Protein AF-A0A4Y2PMX6-F1 (afdb_monomer_lite)

Radius of gyration: 25.83 Å; chains: 1; bounding box: 63×70×37 Å

Sequence (85 aa):
MANYTNAELADMLLAYGAADCSGPSAQRLYAERYPVRRTPSHNFFSRLHRRLAETGSFQRSAMNRERSPRTLDIERESATSGTGV

InterPro domains:
  IPR032135 Helix-turn-helix domain (DUF4817) [PF16087] (7-58)

pLDDT: mean 80.11, std 19.02, range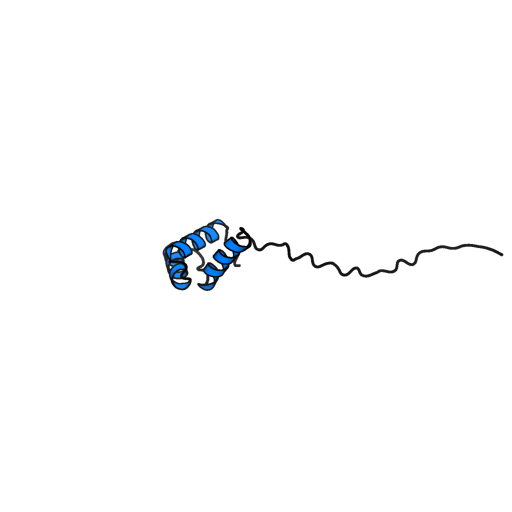 [46.69, 97.06]

Foldseek 3Di:
DPPDDPVLLVLLLVLCVVQVNFLVSSQVSSCVVCVPDDRDHSVVNVVSVVCCVVPVDSDDPPVPPPPPPPPPPPPPPDDDDDDDD

Secondary structure (DSSP, 8-state):
--S--HHHHHHHHHHHHHTTT-HHHHHHHHHHH-TTSPPPPHHHHHHHHHHHHHHS-SSPP--S---------------------

Structure (mmCIF, N/CA/C/O backbone):
data_AF-A0A4Y2PMX6-F1
#
_entry.id   AF-A0A4Y2PMX6-F1
#
loop_
_atom_site.group_PDB
_atom_site.id
_atom_site.type_symbol
_atom_site.label_atom_id
_atom_site.label_alt_id
_atom_site.label_comp_id
_atom_site.label_asym_id
_atom_site.label_entity_id
_atom_site.label_seq_id
_atom_site.pdbx_PDB_ins_code
_atom_site.Cartn_x
_atom_site.Cartn_y
_atom_site.Cartn_z
_atom_site.occupancy
_atom_site.B_iso_or_equiv
_atom_site.auth_seq_id
_atom_site.auth_comp_id
_atom_site.auth_asym_id
_atom_site.auth_atom_id
_atom_site.pdbx_PDB_model_num
ATOM 1 N N . MET A 1 1 ? 2.419 10.598 -2.189 1.00 57.28 1 MET A N 1
ATOM 2 C CA . MET A 1 1 ? 1.956 9.355 -1.547 1.00 57.28 1 MET A CA 1
ATOM 3 C C . MET A 1 1 ? 2.046 9.642 -0.072 1.00 57.28 1 MET A C 1
ATOM 5 O O . MET A 1 1 ? 2.966 10.361 0.294 1.00 57.28 1 MET A O 1
ATOM 9 N N . ALA A 1 2 ? 1.058 9.233 0.719 1.00 60.53 2 ALA A N 1
ATOM 10 C CA . ALA A 1 2 ? 1.148 9.437 2.159 1.00 60.53 2 ALA A CA 1
ATOM 11 C C . ALA A 1 2 ? 2.425 8.771 2.696 1.00 60.53 2 ALA A C 1
ATOM 13 O O . ALA A 1 2 ? 2.984 7.912 2.010 1.00 60.53 2 ALA A O 1
ATOM 14 N N . ASN A 1 3 ? 2.885 9.209 3.866 1.00 81.19 3 ASN A N 1
ATOM 15 C CA . ASN A 1 3 ? 4.088 8.717 4.536 1.00 81.19 3 ASN A CA 1
ATOM 16 C C . ASN A 1 3 ? 3.882 7.263 4.996 1.00 81.19 3 ASN A C 1
ATOM 18 O O . ASN A 1 3 ? 3.743 7.001 6.183 1.00 81.19 3 ASN A O 1
ATOM 22 N N . TYR A 1 4 ? 3.785 6.342 4.042 1.0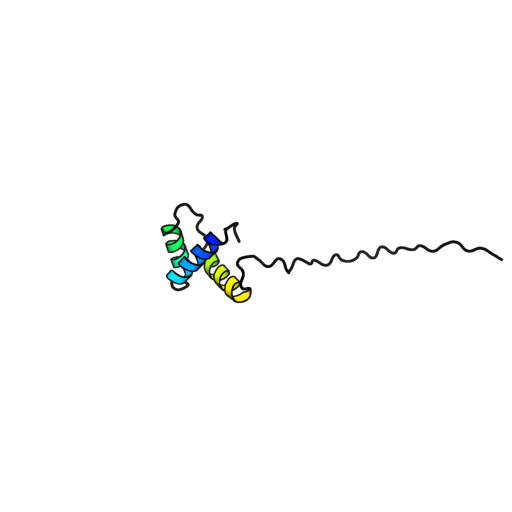0 88.75 4 TYR A N 1
ATOM 23 C CA . TYR A 1 4 ? 3.745 4.910 4.270 1.00 88.75 4 TYR A CA 1
ATOM 24 C C . TYR A 1 4 ? 5.169 4.375 4.237 1.00 88.75 4 TYR A C 1
ATOM 26 O O . TYR A 1 4 ? 5.983 4.778 3.401 1.00 88.75 4 TYR A O 1
ATOM 34 N N . THR A 1 5 ? 5.455 3.457 5.144 1.00 90.44 5 THR A N 1
ATOM 35 C CA . THR A 1 5 ? 6.706 2.702 5.155 1.00 90.44 5 THR A CA 1
ATOM 36 C C . THR A 1 5 ? 6.754 1.726 3.977 1.00 90.44 5 THR A C 1
ATOM 38 O O . THR A 1 5 ? 5.721 1.317 3.449 1.00 90.44 5 THR A O 1
ATOM 41 N N . ASN A 1 6 ? 7.953 1.296 3.572 1.00 90.56 6 ASN A N 1
ATOM 42 C CA . ASN A 1 6 ? 8.082 0.278 2.520 1.00 90.56 6 ASN A CA 1
ATOM 43 C C . ASN A 1 6 ? 7.357 -1.030 2.888 1.00 90.56 6 ASN A C 1
ATOM 45 O O . ASN A 1 6 ? 6.800 -1.673 2.005 1.00 90.56 6 ASN A O 1
ATOM 49 N N . ALA A 1 7 ? 7.315 -1.387 4.178 1.00 92.44 7 ALA A N 1
ATOM 50 C CA . ALA A 1 7 ? 6.564 -2.542 4.665 1.00 92.44 7 ALA A CA 1
ATOM 51 C C . ALA A 1 7 ? 5.056 -2.384 4.413 1.00 92.44 7 ALA A C 1
ATOM 53 O O . ALA A 1 7 ? 4.431 -3.271 3.842 1.00 92.44 7 ALA A O 1
ATOM 54 N N . GLU A 1 8 ? 4.485 -1.222 4.740 1.00 93.38 8 GLU A N 1
ATOM 55 C CA . GLU A 1 8 ? 3.076 -0.934 4.447 1.00 93.38 8 GLU A CA 1
ATOM 56 C C . GLU A 1 8 ? 2.783 -0.939 2.945 1.00 93.38 8 GLU A C 1
ATOM 58 O O . GLU A 1 8 ? 1.750 -1.450 2.524 1.00 93.38 8 GLU A O 1
ATOM 63 N N . LEU A 1 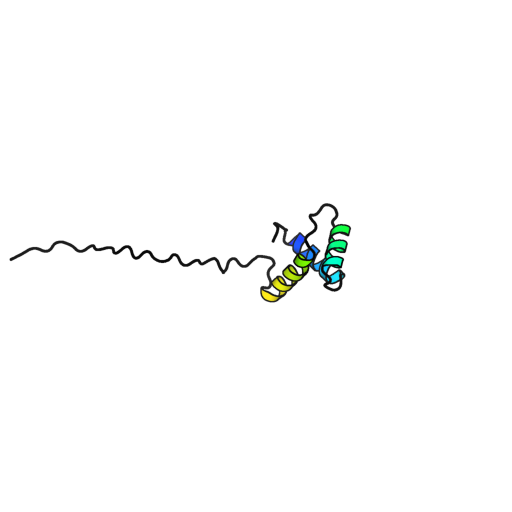9 ? 3.688 -0.407 2.121 1.00 93.62 9 LEU A N 1
ATOM 64 C CA . LEU A 1 9 ? 3.529 -0.426 0.665 1.00 93.62 9 LEU A CA 1
ATOM 65 C C . LEU A 1 9 ? 3.577 -1.854 0.101 1.00 93.62 9 LEU A C 1
ATOM 67 O O . LEU A 1 9 ? 2.797 -2.174 -0.797 1.00 93.62 9 LEU A O 1
ATOM 71 N N . ALA A 1 10 ? 4.440 -2.718 0.638 1.00 94.56 10 ALA A N 1
ATOM 72 C CA . ALA A 1 10 ? 4.487 -4.131 0.272 1.00 94.56 10 ALA A CA 1
ATOM 73 C C . ALA A 1 10 ? 3.196 -4.861 0.679 1.00 94.56 10 ALA A C 1
ATOM 75 O O . ALA A 1 10 ? 2.597 -5.552 -0.146 1.00 94.56 10 ALA A O 1
ATOM 76 N N . ASP A 1 11 ? 2.715 -4.637 1.904 1.00 95.81 11 ASP A N 1
ATOM 77 C CA . ASP A 1 11 ? 1.453 -5.198 2.399 1.00 95.81 11 ASP A CA 1
ATOM 78 C C . ASP A 1 11 ? 0.252 -4.754 1.541 1.00 95.81 11 ASP A C 1
ATOM 80 O O . ASP A 1 11 ? -0.638 -5.551 1.234 1.00 95.81 11 ASP A O 1
ATOM 84 N N . MET A 1 12 ? 0.235 -3.492 1.099 1.00 95.25 12 MET A N 1
ATOM 85 C CA . MET A 1 12 ? -0.785 -2.973 0.181 1.00 95.25 12 MET A CA 1
ATOM 86 C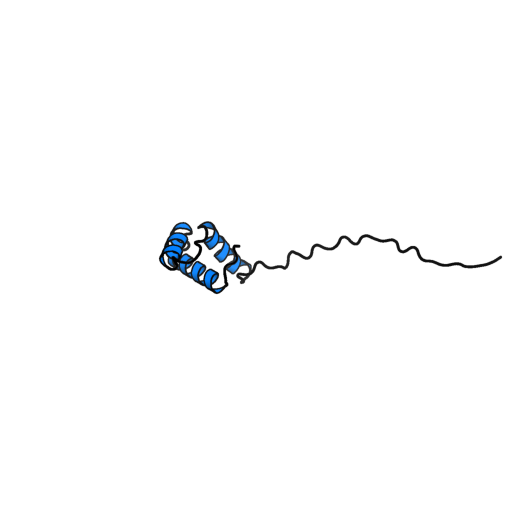 C . MET A 1 12 ? -0.729 -3.646 -1.192 1.00 95.25 12 MET A C 1
ATOM 88 O O . MET A 1 12 ? -1.776 -3.949 -1.762 1.00 95.25 12 MET A O 1
ATOM 92 N N . LEU A 1 13 ? 0.467 -3.886 -1.734 1.00 95.31 13 LEU A N 1
ATOM 93 C CA . LEU A 1 13 ? 0.633 -4.597 -3.005 1.00 95.31 13 LEU A CA 1
ATOM 94 C C . LEU A 1 13 ? 0.175 -6.049 -2.904 1.00 95.31 13 LEU A C 1
ATOM 96 O O . LEU A 1 13 ? -0.478 -6.543 -3.820 1.00 95.31 13 LEU A O 1
ATOM 100 N N . LEU A 1 14 ? 0.462 -6.704 -1.778 1.00 96.31 14 LEU A N 1
ATOM 101 C CA . LEU A 1 14 ? -0.000 -8.060 -1.510 1.00 96.31 14 LEU A CA 1
ATOM 102 C C . LEU A 1 14 ? -1.533 -8.118 -1.441 1.00 96.31 14 LEU A C 1
ATOM 104 O O . LEU A 1 14 ? -2.138 -8.993 -2.054 1.00 96.31 14 LEU A O 1
ATOM 108 N N . ALA A 1 15 ? -2.166 -7.156 -0.761 1.00 96.56 15 ALA A N 1
ATOM 109 C CA . ALA A 1 15 ? -3.624 -7.034 -0.729 1.00 96.56 15 ALA A CA 1
ATOM 110 C C . ALA A 1 15 ? -4.222 -6.758 -2.120 1.00 96.56 15 ALA A C 1
ATOM 112 O O . ALA A 1 15 ? -5.280 -7.285 -2.447 1.00 96.56 15 ALA A O 1
ATOM 113 N N . TYR A 1 16 ? -3.540 -5.965 -2.951 1.00 96.88 16 TYR A N 1
ATOM 114 C CA . TYR A 1 16 ? -3.963 -5.694 -4.326 1.00 96.88 16 TYR A CA 1
ATOM 115 C C . TYR A 1 16 ? -3.870 -6.923 -5.232 1.00 96.88 16 TYR A C 1
ATOM 117 O O . TYR A 1 16 ? -4.797 -7.180 -5.996 1.00 96.88 16 TYR A O 1
ATOM 125 N N . GLY A 1 17 ? -2.794 -7.703 -5.109 1.00 96.19 17 GLY A N 1
ATOM 126 C CA . GLY A 1 17 ? -2.642 -8.969 -5.824 1.00 96.19 17 GLY A CA 1
ATOM 127 C C . GLY A 1 17 ? -3.682 -10.008 -5.398 1.00 96.19 17 GLY A C 1
ATOM 128 O O . GLY A 1 17 ? -4.293 -10.637 -6.251 1.00 96.19 17 GLY A O 1
ATOM 129 N N . ALA A 1 18 ? -3.951 -10.127 -4.093 1.00 96.81 18 ALA A N 1
ATOM 130 C CA . ALA A 1 18 ? -4.978 -11.028 -3.558 1.00 96.81 18 ALA A CA 1
ATOM 131 C C . ALA A 1 18 ? -6.414 -10.638 -3.952 1.00 96.81 18 ALA A C 1
ATOM 133 O O . ALA A 1 18 ? -7.330 -11.442 -3.820 1.00 96.81 18 ALA A O 1
ATOM 134 N N . ALA A 1 19 ? -6.609 -9.401 -4.407 1.00 96.38 19 ALA A N 1
ATOM 135 C CA . ALA A 1 19 ? -7.891 -8.856 -4.825 1.00 96.38 19 ALA A CA 1
ATOM 136 C C . ALA A 1 19 ? -8.049 -8.810 -6.356 1.00 96.38 19 ALA A C 1
ATOM 138 O O . ALA A 1 19 ? -8.795 -7.968 -6.856 1.00 96.38 19 ALA A O 1
ATOM 139 N N . ASP A 1 20 ? -7.306 -9.639 -7.097 1.00 95.38 20 ASP A N 1
ATOM 140 C CA . ASP A 1 20 ? -7.325 -9.699 -8.567 1.00 95.38 20 ASP A CA 1
ATOM 141 C C . ASP A 1 20 ? -7.096 -8.329 -9.228 1.00 95.38 20 ASP A C 1
ATOM 143 O O . ASP A 1 20 ? -7.730 -7.964 -10.219 1.00 95.38 20 ASP A O 1
ATOM 147 N N . CYS A 1 21 ? -6.208 -7.518 -8.642 1.00 93.56 21 CYS A N 1
ATOM 148 C CA . CYS A 1 21 ? -5.931 -6.148 -9.079 1.00 93.56 21 CYS A CA 1
ATOM 149 C C . CYS A 1 21 ? -7.162 -5.211 -9.063 1.00 93.56 21 CYS A C 1
ATOM 151 O O . CYS A 1 21 ? -7.176 -4.177 -9.736 1.00 93.56 21 CYS A O 1
ATOM 153 N N . SER A 1 22 ? -8.189 -5.516 -8.264 1.00 96.00 22 SER A N 1
ATOM 154 C CA . SER A 1 22 ? -9.339 -4.637 -8.042 1.00 96.00 22 SER A CA 1
ATOM 155 C C . SER A 1 22 ? -9.072 -3.668 -6.891 1.00 96.00 22 SER A C 1
ATOM 157 O O . SER A 1 22 ? -8.943 -4.062 -5.733 1.00 96.00 22 SER A O 1
ATOM 159 N N . GLY A 1 23 ? -9.030 -2.365 -7.185 1.00 95.19 23 GLY A N 1
ATOM 160 C CA . GLY A 1 23 ? -8.791 -1.319 -6.181 1.00 95.19 23 GLY A CA 1
ATOM 161 C C . GLY A 1 23 ? -9.793 -1.320 -5.011 1.00 95.19 23 GLY A C 1
ATOM 162 O O . GLY A 1 23 ? -9.354 -1.281 -3.861 1.00 95.19 23 GLY A O 1
ATOM 163 N N . PRO A 1 24 ? -11.120 -1.351 -5.254 1.00 96.38 24 PRO A N 1
ATOM 164 C CA . PRO A 1 24 ? -12.116 -1.387 -4.181 1.00 96.38 24 PRO A CA 1
ATOM 165 C C . PRO A 1 24 ? -12.010 -2.642 -3.307 1.00 96.38 24 PRO A C 1
ATOM 167 O O . PRO A 1 24 ? -12.053 -2.544 -2.080 1.00 96.38 24 PRO A O 1
ATOM 170 N N . SER A 1 25 ? -11.811 -3.807 -3.929 1.00 97.00 25 SER A N 1
ATOM 171 C CA . SER A 1 25 ? -11.646 -5.074 -3.212 1.00 97.00 25 SER A CA 1
ATOM 172 C C . SER A 1 25 ? -10.358 -5.079 -2.385 1.00 97.00 25 SER A C 1
ATOM 174 O O . SER A 1 25 ? -10.384 -5.435 -1.210 1.00 97.00 25 SER A O 1
ATOM 176 N N . ALA A 1 26 ? -9.253 -4.582 -2.947 1.00 97.06 26 ALA A N 1
ATOM 177 C CA . ALA A 1 26 ? -7.976 -4.443 -2.253 1.00 97.06 26 ALA A CA 1
ATOM 178 C C . ALA A 1 26 ? -8.067 -3.499 -1.051 1.00 97.06 26 ALA A C 1
ATOM 180 O O . ALA A 1 26 ? -7.501 -3.776 0.003 1.00 97.06 26 ALA A O 1
ATOM 181 N N . GLN A 1 27 ? -8.805 -2.394 -1.190 1.00 96.50 27 GLN A N 1
ATOM 182 C CA . GLN A 1 27 ? -9.027 -1.448 -0.102 1.00 96.50 27 GLN A CA 1
ATOM 183 C C . GLN A 1 27 ? -9.738 -2.115 1.078 1.00 96.50 27 GLN A C 1
ATOM 185 O O . GLN A 1 27 ? -9.320 -1.937 2.223 1.00 96.50 27 GLN A O 1
ATOM 190 N N . ARG A 1 28 ? -10.795 -2.883 0.795 1.00 96.38 28 ARG A N 1
ATOM 191 C CA . ARG A 1 28 ? -11.540 -3.627 1.813 1.00 96.38 28 ARG A CA 1
ATOM 192 C C . ARG A 1 28 ? -10.662 -4.687 2.477 1.00 96.38 28 ARG A C 1
ATOM 194 O O . ARG A 1 28 ? -10.552 -4.691 3.697 1.00 96.38 28 ARG A O 1
ATOM 201 N N . LEU A 1 29 ? -9.970 -5.498 1.679 1.00 96.75 29 LEU A N 1
ATOM 202 C CA . LEU A 1 29 ? -9.084 -6.556 2.166 1.00 96.75 29 LEU A CA 1
ATOM 203 C C . LEU A 1 29 ? -7.954 -5.983 3.036 1.00 96.75 29 LEU A C 1
ATOM 205 O O . LEU A 1 29 ? -7.673 -6.496 4.117 1.00 96.75 29 LEU A O 1
ATOM 209 N N . TYR A 1 30 ? -7.338 -4.875 2.617 1.00 96.69 30 TYR A N 1
ATOM 210 C CA . TYR A 1 30 ? -6.294 -4.209 3.396 1.00 96.69 30 TYR A CA 1
ATOM 211 C C . TYR A 1 30 ? -6.823 -3.662 4.730 1.00 96.69 30 TYR A C 1
ATOM 213 O O . TYR A 1 30 ? -6.159 -3.816 5.754 1.00 96.69 30 TYR A O 1
ATOM 221 N N . ALA A 1 31 ? -8.014 -3.054 4.739 1.00 95.94 31 ALA A N 1
ATOM 222 C CA . ALA A 1 31 ? -8.640 -2.547 5.961 1.00 95.94 31 ALA A CA 1
ATOM 223 C C . ALA A 1 31 ? -9.011 -3.674 6.941 1.00 95.94 31 ALA A C 1
ATOM 225 O O . ALA A 1 31 ? -8.811 -3.527 8.143 1.00 95.94 31 ALA A O 1
ATOM 226 N N . GLU A 1 32 ? -9.503 -4.804 6.428 1.00 95.81 32 GLU A N 1
ATOM 227 C CA . GLU A 1 32 ? -9.813 -5.996 7.226 1.00 95.81 32 GLU A CA 1
ATOM 228 C C . GLU A 1 32 ? -8.541 -6.618 7.826 1.00 95.81 32 GLU A C 1
ATOM 230 O O . GLU A 1 32 ? -8.531 -7.027 8.986 1.00 95.81 32 GLU A O 1
ATOM 235 N N . ARG A 1 33 ? -7.439 -6.646 7.064 1.00 95.50 33 ARG A N 1
ATOM 236 C CA . ARG A 1 33 ? -6.167 -7.243 7.497 1.00 95.50 33 ARG A CA 1
ATOM 237 C C . ARG A 1 33 ? -5.374 -6.363 8.466 1.00 95.50 33 ARG A C 1
ATOM 239 O O . ARG A 1 33 ? -4.662 -6.887 9.320 1.00 95.50 33 ARG A O 1
ATOM 246 N N . TYR A 1 34 ? -5.483 -5.041 8.340 1.00 94.69 34 TYR A N 1
ATOM 247 C CA . TYR A 1 34 ? -4.735 -4.074 9.148 1.00 94.69 34 TYR A CA 1
ATOM 248 C C . TYR A 1 34 ? -5.652 -2.983 9.727 1.00 94.69 34 TYR A C 1
ATOM 250 O O . TYR A 1 34 ? -5.521 -1.814 9.358 1.00 94.69 34 TYR A O 1
ATOM 258 N N . PRO A 1 35 ? -6.537 -3.317 10.683 1.00 91.75 35 PRO A N 1
ATOM 259 C CA . PRO A 1 35 ? -7.564 -2.395 11.180 1.00 91.75 35 PRO A CA 1
ATOM 260 C C . PRO A 1 35 ? -7.006 -1.157 11.902 1.00 91.75 35 PRO A C 1
ATOM 262 O O . PRO A 1 35 ? -7.667 -0.127 11.966 1.00 91.75 35 PRO A O 1
ATOM 265 N N . VAL A 1 36 ? -5.782 -1.235 12.436 1.00 94.06 36 VAL A N 1
ATOM 266 C CA . VAL A 1 36 ? -5.112 -0.114 13.126 1.00 94.06 36 VAL A CA 1
ATOM 267 C C . VAL A 1 36 ? -4.435 0.846 12.135 1.00 94.06 36 VAL A C 1
ATOM 269 O O . VAL A 1 36 ? -4.121 1.985 12.477 1.00 94.06 36 VAL A O 1
ATOM 272 N N . ARG A 1 37 ? -4.182 0.409 10.894 1.00 91.12 37 ARG A N 1
ATOM 273 C CA . ARG A 1 37 ? -3.446 1.200 9.900 1.00 91.12 37 ARG A CA 1
ATOM 274 C C . ARG A 1 37 ? -4.382 2.095 9.098 1.00 91.12 37 ARG A C 1
ATOM 276 O O . ARG A 1 37 ? -5.558 1.811 8.900 1.00 91.12 37 ARG A O 1
ATOM 283 N N . ARG A 1 38 ? -3.825 3.179 8.551 1.00 91.19 38 ARG A N 1
ATOM 284 C CA . ARG A 1 38 ? -4.574 4.076 7.668 1.00 91.19 38 ARG A CA 1
ATOM 285 C C . ARG A 1 38 ? -4.856 3.408 6.323 1.00 91.19 38 ARG A C 1
ATOM 287 O O . ARG A 1 38 ? -3.939 3.203 5.525 1.00 91.19 38 ARG A O 1
ATOM 294 N N . THR A 1 39 ? -6.134 3.206 6.024 1.00 91.81 39 THR A N 1
ATOM 295 C CA . THR A 1 39 ? -6.595 2.681 4.736 1.00 91.81 39 THR A CA 1
ATOM 296 C C . THR A 1 39 ? -6.336 3.679 3.596 1.00 91.81 39 THR A C 1
ATOM 298 O O . THR A 1 39 ? -6.801 4.823 3.660 1.00 91.81 39 THR A O 1
ATOM 301 N N . PRO A 1 40 ? -5.590 3.293 2.546 1.00 90.88 40 PRO A N 1
ATOM 302 C CA . PRO A 1 40 ? -5.403 4.123 1.361 1.00 90.88 40 PRO A CA 1
ATOM 303 C C . PRO A 1 40 ? -6.668 4.132 0.482 1.00 90.88 40 PRO A C 1
ATOM 305 O O . PRO A 1 40 ? -7.554 3.293 0.625 1.00 90.88 40 PRO A O 1
ATOM 308 N N . SER A 1 41 ? -6.760 5.070 -0.463 1.00 93.38 41 SER A N 1
ATOM 309 C CA . SER A 1 41 ? -7.860 5.077 -1.439 1.00 93.38 41 SER A CA 1
ATOM 310 C C . SER A 1 41 ? -7.714 3.951 -2.468 1.00 93.38 41 SER A C 1
ATOM 312 O O . SER A 1 41 ? -6.596 3.578 -2.812 1.00 93.38 41 SER A O 1
ATOM 314 N N . HIS A 1 42 ? -8.817 3.458 -3.041 1.00 93.44 42 HIS A N 1
ATOM 315 C CA . HIS A 1 42 ? -8.780 2.401 -4.068 1.00 93.44 42 HIS A CA 1
ATOM 316 C C . HIS A 1 42 ? -7.845 2.713 -5.258 1.00 93.44 42 HIS A C 1
ATOM 318 O O . HIS A 1 42 ? -7.154 1.832 -5.760 1.00 93.44 42 HIS A O 1
ATOM 324 N N . ASN A 1 43 ? -7.755 3.982 -5.678 1.00 93.94 43 ASN A N 1
ATOM 325 C CA . ASN A 1 43 ? -6.854 4.427 -6.754 1.00 93.94 43 ASN A CA 1
ATOM 326 C C . ASN A 1 43 ? -5.367 4.398 -6.369 1.00 93.94 43 ASN A C 1
ATOM 328 O O . ASN A 1 43 ? -4.494 4.545 -7.224 1.00 93.94 43 ASN A O 1
ATOM 332 N N . PHE A 1 44 ? -5.052 4.297 -5.080 1.00 93.56 44 PHE A N 1
ATOM 333 C CA . PHE A 1 44 ? -3.675 4.248 -4.614 1.00 93.56 44 PHE A CA 1
ATOM 334 C C . PHE A 1 44 ? -2.992 2.948 -5.036 1.00 93.56 44 PHE A C 1
ATOM 336 O O . PHE A 1 44 ? -1.848 2.995 -5.479 1.00 93.56 44 PHE A O 1
ATOM 343 N N . PHE A 1 45 ? -3.698 1.820 -4.957 1.00 94.56 45 PHE A N 1
ATOM 344 C CA . PHE A 1 45 ? -3.146 0.502 -5.257 1.00 94.56 45 PHE A CA 1
ATOM 345 C C . PHE A 1 45 ? -2.712 0.369 -6.720 1.00 94.56 45 PHE A C 1
ATOM 347 O O . PHE A 1 45 ? -1.576 -0.014 -6.997 1.00 94.56 45 PHE A O 1
ATOM 354 N N . SER A 1 46 ? -3.559 0.794 -7.660 1.00 94.62 46 SER A N 1
ATOM 355 C CA . SER A 1 46 ? -3.225 0.779 -9.089 1.00 94.62 46 SER A CA 1
ATOM 356 C C . SER A 1 46 ? -2.037 1.692 -9.410 1.00 94.62 46 SER A C 1
ATOM 358 O O . SER A 1 46 ? -1.142 1.320 -10.167 1.00 94.62 46 SER A O 1
ATOM 360 N N . ARG A 1 47 ? -1.966 2.873 -8.780 1.00 92.88 47 ARG A N 1
ATOM 361 C CA . ARG A 1 47 ? -0.822 3.794 -8.908 1.00 92.88 47 ARG A CA 1
ATOM 362 C C . ARG A 1 47 ? 0.462 3.225 -8.312 1.00 92.88 47 ARG A C 1
ATOM 364 O O . ARG A 1 47 ? 1.537 3.490 -8.847 1.00 92.88 47 ARG A O 1
ATOM 371 N N . LEU A 1 48 ? 0.358 2.502 -7.201 1.00 93.19 48 LEU A N 1
ATOM 372 C CA . LEU A 1 48 ? 1.480 1.851 -6.536 1.00 93.19 48 LEU A CA 1
ATOM 373 C C . LEU A 1 48 ? 2.060 0.742 -7.418 1.00 93.19 48 LEU A C 1
ATOM 375 O O . LEU A 1 48 ? 3.258 0.756 -7.687 1.00 93.19 48 LEU A O 1
ATOM 379 N N . HIS A 1 49 ? 1.200 -0.137 -7.937 1.00 94.12 49 HIS A N 1
ATOM 380 C CA . HIS A 1 49 ? 1.582 -1.192 -8.874 1.00 94.12 49 HIS A CA 1
ATOM 381 C C . HIS A 1 49 ? 2.220 -0.620 -10.144 1.00 94.12 49 HIS A C 1
ATOM 383 O O . HIS A 1 49 ? 3.321 -1.016 -10.518 1.00 94.12 49 HIS A O 1
ATOM 389 N N . ARG A 1 50 ? 1.571 0.370 -10.776 1.00 93.00 50 ARG A N 1
ATOM 390 C CA . ARG A 1 50 ? 2.092 0.995 -11.997 1.00 93.00 50 ARG A CA 1
ATOM 391 C C . ARG A 1 50 ? 3.472 1.608 -11.778 1.00 93.00 50 ARG A C 1
ATOM 393 O O . ARG A 1 50 ? 4.361 1.393 -12.587 1.00 93.00 50 ARG A O 1
ATOM 400 N N . ARG A 1 51 ? 3.675 2.325 -10.669 1.00 89.81 51 ARG A N 1
ATOM 401 C CA . ARG A 1 51 ? 4.993 2.885 -10.351 1.00 89.81 51 ARG A CA 1
ATOM 402 C C . ARG A 1 51 ? 6.044 1.793 -10.186 1.00 89.81 51 ARG A C 1
ATOM 404 O O . ARG A 1 51 ? 7.148 1.952 -10.689 1.00 89.81 51 ARG A O 1
ATOM 411 N N . LEU A 1 52 ? 5.716 0.713 -9.483 1.00 91.56 52 LEU A N 1
ATOM 412 C CA . LEU A 1 52 ? 6.656 -0.387 -9.301 1.00 91.56 52 LEU A CA 1
ATOM 413 C C . LEU A 1 52 ? 7.050 -1.007 -10.651 1.00 91.56 52 LEU A C 1
ATOM 415 O O . LEU A 1 52 ? 8.226 -1.270 -10.864 1.00 91.56 52 LEU A O 1
ATOM 419 N N . ALA A 1 53 ? 6.098 -1.148 -11.577 1.00 91.50 53 ALA A N 1
ATOM 420 C CA . ALA A 1 53 ? 6.361 -1.624 -12.934 1.00 91.50 53 ALA A CA 1
ATOM 421 C C . ALA A 1 53 ? 7.191 -0.635 -13.779 1.00 91.50 53 ALA A C 1
ATOM 423 O O . ALA A 1 53 ? 8.060 -1.057 -14.532 1.00 91.50 53 ALA A O 1
ATOM 424 N N . GLU A 1 54 ? 6.944 0.673 -13.657 1.00 92.81 54 GLU A N 1
ATOM 425 C CA . GLU A 1 54 ? 7.627 1.712 -14.446 1.00 92.81 54 GLU A CA 1
ATOM 426 C C . GLU A 1 54 ? 9.044 2.024 -13.937 1.00 92.81 54 GLU A C 1
ATOM 428 O 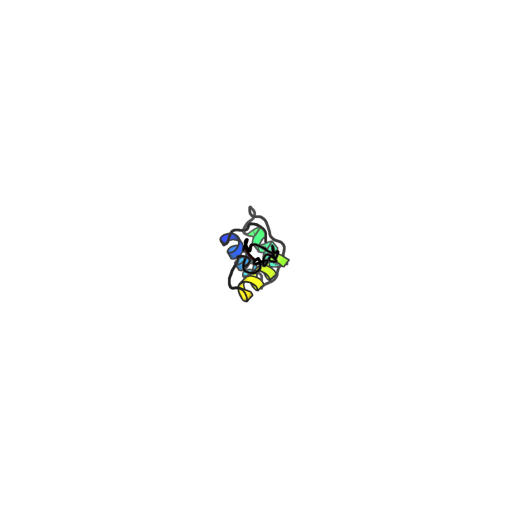O . GLU A 1 54 ? 9.952 2.241 -14.734 1.00 92.81 54 GLU A O 1
ATOM 433 N N . THR A 1 55 ? 9.239 2.105 -12.616 1.00 89.00 55 THR A N 1
ATOM 434 C CA . THR A 1 55 ? 10.484 2.617 -12.015 1.00 89.00 55 THR A CA 1
ATOM 435 C C . THR A 1 55 ? 11.193 1.623 -11.102 1.00 89.00 55 THR A C 1
ATOM 437 O O . THR A 1 55 ? 12.253 1.954 -10.577 1.00 89.00 55 THR A O 1
ATOM 440 N N . GLY A 1 56 ? 10.606 0.454 -10.825 1.00 89.38 56 GLY A N 1
ATOM 441 C CA . GLY A 1 56 ? 11.191 -0.556 -9.932 1.00 89.38 56 GLY A CA 1
ATOM 442 C C . GLY A 1 56 ? 11.328 -0.119 -8.468 1.00 89.38 56 GLY A C 1
ATOM 443 O O . GLY A 1 56 ? 12.025 -0.766 -7.694 1.00 89.38 56 GLY A O 1
ATOM 444 N N . SER A 1 57 ? 10.698 0.992 -8.066 1.00 86.19 57 SER A N 1
ATOM 445 C CA . SER A 1 57 ? 10.882 1.589 -6.739 1.00 86.19 57 SER A CA 1
ATOM 446 C C . SER A 1 57 ? 9.588 2.152 -6.165 1.00 86.19 57 SER A C 1
ATOM 448 O O . SER A 1 57 ? 8.795 2.789 -6.857 1.00 86.19 57 SER A O 1
ATOM 450 N N . PHE A 1 58 ? 9.410 1.963 -4.857 1.00 83.06 58 PHE A N 1
ATOM 451 C CA . PHE A 1 58 ? 8.343 2.580 -4.068 1.00 83.06 58 PHE A CA 1
ATOM 452 C C . PHE A 1 58 ? 8.529 4.086 -3.875 1.00 83.06 58 PHE A C 1
ATOM 454 O O . PHE A 1 58 ? 7.557 4.835 -3.719 1.00 83.06 58 PHE A O 1
ATOM 461 N N . GLN A 1 59 ? 9.781 4.537 -3.886 1.00 76.31 59 GLN A N 1
ATOM 462 C CA . GLN A 1 59 ? 10.129 5.935 -3.707 1.00 76.31 59 GLN A CA 1
ATOM 463 C C . GLN A 1 59 ? 9.745 6.718 -4.964 1.00 76.31 59 GLN A C 1
ATOM 465 O O . GLN A 1 59 ? 9.898 6.260 -6.097 1.00 76.31 59 GLN A O 1
ATOM 470 N N . ARG A 1 60 ? 9.251 7.944 -4.777 1.00 66.31 60 ARG A N 1
ATOM 471 C CA . ARG A 1 60 ? 9.138 8.867 -5.906 1.00 66.31 60 ARG A CA 1
ATOM 472 C C . ARG A 1 60 ? 10.565 9.258 -6.284 1.00 66.31 60 ARG A C 1
ATOM 474 O O . ARG A 1 60 ? 11.245 9.855 -5.458 1.00 66.31 60 ARG A O 1
ATOM 481 N N . SER A 1 61 ? 10.995 8.921 -7.500 1.00 60.50 61 SER A N 1
ATOM 482 C CA . SER A 1 61 ? 12.296 9.353 -8.012 1.00 60.50 61 SER A CA 1
ATOM 483 C C . SER A 1 61 ? 12.438 10.866 -7.826 1.00 60.50 61 SER A C 1
ATOM 485 O O . SER A 1 61 ? 11.611 11.639 -8.315 1.00 60.50 61 SER A O 1
ATOM 487 N N . ALA A 1 62 ? 13.457 11.281 -7.073 1.00 60.12 62 ALA A N 1
ATOM 488 C CA . ALA A 1 62 ? 13.811 12.686 -6.898 1.00 60.12 62 ALA A CA 1
ATOM 489 C C . ALA A 1 62 ? 14.445 13.283 -8.170 1.00 60.12 62 ALA A C 1
ATOM 491 O O . ALA A 1 62 ? 14.671 14.489 -8.228 1.00 60.12 62 ALA A O 1
ATOM 492 N N . MET A 1 63 ? 14.673 12.461 -9.205 1.00 53.47 63 MET A N 1
ATOM 493 C CA . MET A 1 63 ? 15.433 12.774 -10.422 1.00 53.47 63 MET A CA 1
ATOM 494 C C . MET A 1 63 ? 14.753 13.769 -11.383 1.00 53.47 63 MET A C 1
ATOM 496 O O . MET A 1 63 ? 15.159 13.913 -12.526 1.00 53.47 63 MET A O 1
ATOM 500 N N . ASN A 1 64 ? 13.710 14.475 -10.945 1.00 50.53 64 ASN A N 1
ATOM 501 C CA . ASN A 1 64 ? 13.138 15.615 -11.668 1.00 50.53 64 ASN A CA 1
ATOM 502 C C . ASN A 1 64 ? 12.990 16.813 -10.719 1.00 50.53 64 ASN A C 1
ATOM 504 O O . ASN A 1 64 ? 11.926 17.414 -10.566 1.00 50.53 64 ASN A O 1
ATOM 508 N N . ARG A 1 65 ? 14.054 17.096 -9.963 1.00 52.44 65 ARG A N 1
ATOM 509 C CA . ARG A 1 65 ? 14.185 18.341 -9.199 1.00 52.44 65 ARG A CA 1
ATOM 510 C C . ARG A 1 65 ? 15.525 19.029 -9.418 1.00 52.44 65 ARG A C 1
ATOM 512 O O . ARG A 1 65 ? 15.860 19.945 -8.673 1.00 52.44 65 ARG A O 1
ATOM 519 N N . GLU A 1 66 ? 16.229 18.671 -10.486 1.00 54.03 66 GLU A N 1
ATOM 520 C CA . GLU A 1 66 ? 17.209 19.559 -11.103 1.00 54.03 66 GLU A CA 1
ATOM 521 C C . GLU A 1 66 ? 16.437 20.662 -11.832 1.00 54.03 66 GLU A C 1
ATOM 523 O O . GLU A 1 66 ? 16.283 20.697 -13.049 1.00 54.03 66 GLU A O 1
ATOM 528 N N . ARG A 1 67 ? 15.861 21.572 -11.047 1.00 55.66 67 ARG A N 1
ATOM 529 C CA . ARG A 1 67 ? 15.527 22.894 -11.551 1.00 55.66 67 ARG A CA 1
ATOM 530 C C . ARG A 1 67 ? 16.885 23.532 -11.817 1.00 55.66 67 ARG A C 1
ATOM 532 O O . ARG A 1 67 ? 17.547 23.912 -10.855 1.00 55.66 67 ARG A O 1
ATOM 539 N N . SER A 1 68 ? 17.314 23.600 -13.079 1.00 56.94 68 SER A N 1
ATOM 540 C CA . SER A 1 68 ? 18.454 24.442 -13.452 1.00 56.94 68 SER A CA 1
ATOM 541 C C . SER A 1 68 ? 18.251 25.806 -12.792 1.00 56.94 68 SER A C 1
ATOM 543 O O . SER A 1 68 ? 17.218 26.441 -13.052 1.00 56.94 68 SER A O 1
ATOM 545 N N . PRO A 1 69 ? 19.164 26.272 -11.922 1.00 52.50 69 PRO A N 1
ATOM 546 C CA . PRO A 1 69 ? 19.195 27.685 -11.615 1.00 52.50 69 PRO A CA 1
ATOM 547 C C . PRO A 1 69 ? 19.400 28.374 -12.962 1.00 52.50 69 PRO A C 1
ATOM 549 O O . PRO A 1 69 ? 20.364 28.083 -13.667 1.00 52.50 69 PRO A O 1
ATOM 552 N N . ARG A 1 70 ? 18.444 29.217 -13.372 1.00 47.41 70 ARG A N 1
ATOM 553 C CA . ARG A 1 70 ? 18.713 30.178 -14.439 1.00 47.41 70 ARG A CA 1
ATOM 554 C C . ARG A 1 70 ? 19.904 30.974 -13.930 1.00 47.41 70 ARG A C 1
ATOM 556 O O . ARG A 1 70 ? 19.767 31.674 -12.929 1.00 47.41 70 ARG A O 1
ATOM 563 N N . THR A 1 71 ? 21.066 30.751 -14.526 1.00 53.28 71 THR A N 1
ATOM 564 C CA . THR A 1 71 ? 22.240 31.587 -14.334 1.00 53.28 71 THR A CA 1
ATOM 565 C C . THR A 1 71 ? 21.774 33.022 -14.530 1.00 53.28 71 THR A C 1
ATOM 567 O O . THR A 1 71 ? 21.313 33.391 -15.605 1.00 53.28 71 THR A O 1
ATOM 570 N N . LEU A 1 72 ? 21.763 33.795 -13.445 1.00 56.91 72 LEU A N 1
ATOM 571 C CA . LEU A 1 72 ? 21.775 35.241 -13.557 1.00 56.91 72 LEU A CA 1
ATOM 572 C C . LEU A 1 72 ? 23.189 35.547 -14.028 1.00 56.91 72 LEU A C 1
ATOM 574 O O . LEU A 1 72 ? 24.135 35.364 -13.259 1.00 56.91 72 LEU A O 1
ATOM 578 N N . ASP A 1 73 ? 23.326 35.907 -15.299 1.00 55.72 73 ASP A N 1
ATOM 579 C CA . ASP A 1 73 ? 24.537 36.513 -15.834 1.00 55.72 73 ASP A CA 1
ATOM 580 C C . ASP A 1 73 ? 24.771 37.819 -15.069 1.00 55.72 73 ASP A C 1
ATOM 582 O O . ASP A 1 73 ? 24.275 38.886 -15.422 1.00 55.72 73 ASP A O 1
ATOM 586 N N . ILE A 1 74 ? 25.461 37.720 -13.934 1.00 56.91 74 ILE A N 1
ATOM 587 C CA . ILE A 1 74 ? 26.033 38.878 -13.265 1.00 56.91 74 ILE A CA 1
ATOM 588 C C . ILE A 1 74 ? 27.279 39.187 -14.078 1.00 56.91 74 ILE A C 1
ATOM 590 O O . ILE A 1 74 ? 28.327 38.567 -13.883 1.00 56.91 74 ILE A O 1
ATOM 594 N N . GLU A 1 75 ? 27.125 40.095 -15.039 1.00 59.03 75 GLU A N 1
ATOM 595 C CA . GLU A 1 75 ? 28.230 40.689 -15.777 1.00 59.03 75 GLU A CA 1
ATOM 596 C C . GLU A 1 75 ? 29.234 41.256 -14.772 1.00 59.03 75 GLU A C 1
ATOM 598 O O . GLU A 1 75 ? 29.051 42.300 -14.146 1.00 59.03 75 GLU A O 1
ATOM 603 N N . ARG A 1 76 ? 30.306 40.493 -14.572 1.00 50.44 76 ARG A N 1
ATOM 604 C CA . ARG A 1 76 ? 31.506 40.924 -13.879 1.00 50.44 76 ARG A CA 1
ATOM 605 C C . ARG A 1 76 ? 32.311 41.751 -14.873 1.00 50.44 76 ARG A C 1
ATOM 607 O O . ARG A 1 76 ? 33.236 41.236 -15.496 1.00 50.44 76 ARG A O 1
ATOM 614 N N . GLU A 1 77 ? 31.971 43.026 -15.018 1.00 46.69 77 GLU A N 1
ATOM 615 C CA . GLU A 1 77 ? 32.886 43.971 -15.651 1.00 46.69 77 GLU A CA 1
ATOM 616 C C . GLU A 1 77 ? 33.979 44.324 -14.636 1.00 46.69 77 GLU A C 1
ATOM 618 O O . GLU A 1 77 ? 33.805 45.114 -1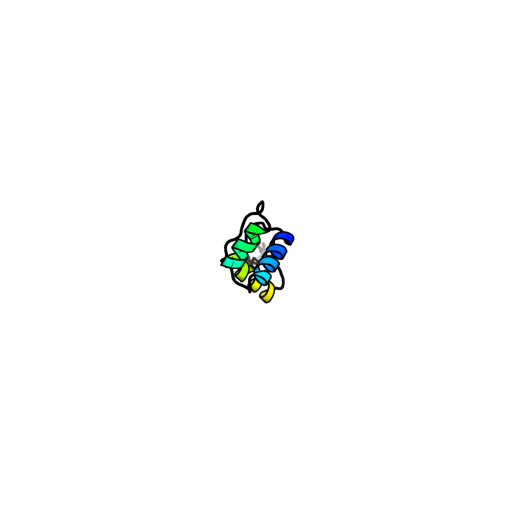3.711 1.00 46.69 77 GLU A O 1
ATOM 623 N N . SER A 1 78 ? 35.114 43.645 -14.767 1.00 50.34 78 SER A N 1
ATOM 624 C CA . SER A 1 78 ? 36.360 44.022 -14.115 1.00 50.34 78 SER A CA 1
ATOM 625 C C . SER A 1 78 ? 37.468 44.018 -15.159 1.00 50.34 78 SER A C 1
ATOM 627 O O . SER A 1 78 ? 37.938 42.943 -15.525 1.00 50.34 78 SER A O 1
ATOM 629 N N . ALA A 1 79 ? 37.890 45.199 -15.608 1.00 53.19 79 ALA A N 1
ATOM 630 C CA . ALA A 1 79 ? 39.228 45.458 -16.145 1.00 53.19 79 ALA A CA 1
ATOM 631 C C . ALA A 1 79 ? 39.469 46.980 -16.094 1.00 53.19 79 ALA A C 1
ATOM 633 O O . ALA A 1 79 ? 38.834 47.736 -16.813 1.00 53.19 79 ALA A O 1
ATOM 634 N N . THR A 1 80 ? 40.135 47.493 -15.063 1.00 50.06 80 THR A N 1
ATOM 635 C CA . THR A 1 80 ? 41.599 47.615 -14.941 1.00 50.06 80 THR A CA 1
ATOM 636 C C . THR A 1 80 ? 42.167 48.778 -15.756 1.00 50.06 80 THR A C 1
ATOM 638 O O . THR A 1 80 ? 42.159 48.796 -16.980 1.00 50.06 80 THR A O 1
ATOM 641 N N . SER A 1 81 ? 42.698 49.725 -14.991 1.00 48.81 81 SER A N 1
ATOM 642 C CA . SER A 1 81 ? 43.536 50.874 -15.317 1.00 48.81 81 SER A CA 1
ATOM 643 C C . SER A 1 81 ? 44.657 50.610 -16.336 1.00 48.81 81 SER A C 1
ATOM 645 O O . SER A 1 81 ? 45.276 49.549 -16.314 1.00 48.81 81 SER A O 1
ATOM 647 N N . GLY A 1 82 ? 45.013 51.630 -17.131 1.00 48.34 82 GLY A N 1
ATOM 648 C CA . GLY A 1 82 ? 46.202 51.608 -17.993 1.00 48.34 82 GLY A CA 1
ATOM 649 C C . GLY A 1 82 ? 46.535 52.944 -18.675 1.00 48.34 82 GLY A C 1
ATOM 650 O O . GLY A 1 82 ? 46.106 53.200 -19.788 1.00 48.34 82 GLY A O 1
ATOM 651 N N . THR A 1 83 ? 47.291 53.769 -17.953 1.00 49.59 83 THR A N 1
ATOM 652 C CA . THR A 1 83 ? 48.235 54.851 -18.304 1.00 49.59 83 THR A CA 1
ATOM 653 C C . THR A 1 83 ? 48.618 55.124 -19.778 1.00 49.59 83 THR A C 1
ATOM 655 O O . THR A 1 83 ? 49.096 54.228 -20.462 1.00 49.59 83 THR A O 1
ATOM 658 N N . GLY A 1 84 ? 48.651 56.419 -20.144 1.00 47.16 84 GLY A N 1
ATOM 659 C CA . GLY A 1 84 ? 49.783 57.048 -20.857 1.00 47.16 84 GLY A CA 1
ATOM 660 C C . GLY A 1 84 ? 49.632 57.356 -22.353 1.00 47.16 84 GLY A C 1
ATOM 661 O O . GLY A 1 84 ? 49.647 56.438 -23.162 1.00 47.16 84 GLY A O 1
ATOM 662 N N . VAL A 1 85 ? 49.590 58.651 -22.700 1.00 48.41 85 VAL A N 1
ATOM 663 C CA . VAL A 1 85 ? 50.571 59.396 -23.532 1.00 48.41 85 VAL A CA 1
ATOM 664 C C . VAL A 1 85 ? 50.390 60.894 -23.306 1.00 48.41 85 VAL A C 1
ATOM 666 O O . VAL A 1 85 ? 49.230 61.315 -23.097 1.00 48.41 85 VAL A O 1
#

Organism: Araneus ventricosus (NCBI:txid182803)